Protein AF-A0A9E5TTN7-F1 (afdb_monomer_lite)

Secondary structure (DSSP, 8-state):
-HHHHHHHHHHT-------S-S------TTEE-SS--SSSHHHHHTHHHH-EE--

Foldseek 3Di:
DVVVVVCCCVVVNPDDDPPDDPDDDDDDPQKDADDADPPDPCRNPCVVPGMDGDD

Radius of gyration: 18.0 Å; chains: 1; bounding box: 30×20×49 Å

Sequence (55 aa):
MYVECQRIVRDEGGVVIPMFANWIEAASEKLRFENPAGNLGMDGSRAAERWWFES

pLDDT: mean 85.46, std 8.56, range [65.19, 94.75]

Structure (mmCIF, N/CA/C/O backbone):
data_AF-A0A9E5TTN7-F1
#
_entry.id   AF-A0A9E5TTN7-F1
#
loop_
_atom_site.group_PDB
_atom_site.id
_atom_site.type_symbol
_atom_site.label_atom_id
_atom_site.label_alt_id
_atom_site.label_comp_id
_atom_site.label_asym_id
_atom_site.label_entity_id
_atom_site.label_seq_id
_atom_site.pdbx_PDB_ins_code
_atom_site.Cartn_x
_atom_site.Cartn_y
_atom_site.Cartn_z
_atom_site.occupancy
_atom_site.B_iso_or_equiv
_atom_site.auth_seq_id
_atom_site.auth_comp_id
_atom_site.auth_asym_id
_atom_site.auth_atom_id
_atom_site.pdbx_PDB_model_num
ATOM 1 N N . MET A 1 1 ? 15.795 12.760 -24.657 1.00 73.94 1 MET A N 1
ATOM 2 C CA . MET A 1 1 ? 16.018 11.813 -23.542 1.00 73.94 1 MET A CA 1
ATOM 3 C C . MET A 1 1 ? 14.741 11.045 -23.225 1.00 73.94 1 MET A C 1
ATOM 5 O O . MET A 1 1 ? 14.643 9.918 -23.676 1.00 73.94 1 MET A O 1
ATOM 9 N N . TYR A 1 2 ? 13.734 11.646 -22.577 1.00 84.88 2 TYR A N 1
ATOM 10 C CA . TYR A 1 2 ? 12.521 10.925 -22.145 1.00 84.88 2 TYR A CA 1
ATOM 11 C C . TYR A 1 2 ? 11.760 10.223 -23.291 1.00 84.88 2 TYR A C 1
ATOM 13 O O . TYR A 1 2 ? 11.434 9.048 -23.176 1.00 84.88 2 TYR A 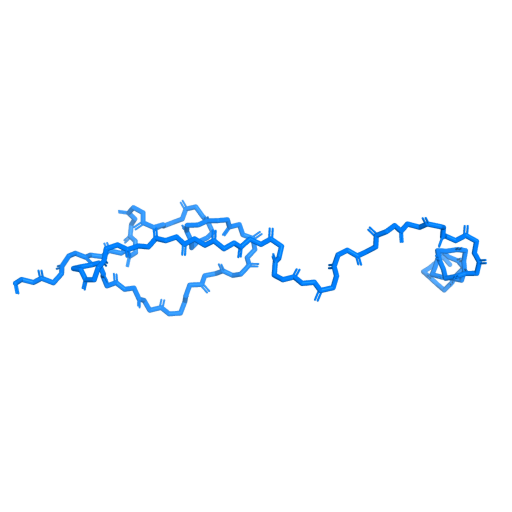O 1
ATOM 21 N N . VAL A 1 3 ? 11.579 10.902 -24.433 1.00 91.06 3 VAL A N 1
ATOM 22 C CA . VAL A 1 3 ? 10.894 10.349 -25.622 1.00 91.06 3 VAL A CA 1
ATOM 23 C C . VAL A 1 3 ? 11.619 9.137 -26.211 1.00 91.06 3 VAL A C 1
ATOM 25 O O . VAL A 1 3 ? 10.993 8.122 -26.493 1.00 91.06 3 VAL A O 1
ATOM 28 N N . GLU A 1 4 ? 12.940 9.221 -26.369 1.00 90.31 4 GLU A N 1
ATOM 29 C CA . GLU A 1 4 ? 13.729 8.126 -26.946 1.00 90.31 4 GLU A CA 1
ATOM 30 C C . GLU A 1 4 ? 13.738 6.899 -26.032 1.00 90.31 4 GLU A C 1
ATOM 32 O O . GLU A 1 4 ? 13.537 5.783 -26.500 1.00 90.31 4 GLU A O 1
ATOM 37 N N . CYS A 1 5 ? 13.864 7.097 -24.715 1.00 90.38 5 CYS A N 1
ATOM 38 C CA . CYS A 1 5 ? 13.777 6.001 -23.751 1.00 90.38 5 CYS A CA 1
ATOM 39 C C . CYS A 1 5 ? 12.395 5.330 -23.770 1.00 90.38 5 CYS A C 1
ATOM 41 O O . CYS A 1 5 ? 12.313 4.105 -23.747 1.00 90.38 5 CYS A O 1
ATOM 43 N N . GLN A 1 6 ? 11.310 6.109 -23.854 1.00 87.06 6 GLN A N 1
ATOM 44 C CA . GLN A 1 6 ? 9.956 5.556 -23.953 1.00 87.06 6 GLN A CA 1
ATOM 45 C C . GLN A 1 6 ? 9.732 4.788 -25.260 1.00 87.06 6 GLN A C 1
ATOM 47 O O . GLN A 1 6 ? 9.048 3.766 -25.248 1.00 87.06 6 GLN A O 1
ATOM 52 N N . ARG A 1 7 ? 10.322 5.245 -26.373 1.00 90.50 7 ARG A N 1
ATOM 53 C CA . ARG A 1 7 ? 10.224 4.564 -27.669 1.00 90.50 7 ARG A CA 1
ATOM 54 C C . ARG A 1 7 ? 10.922 3.205 -27.648 1.00 90.50 7 ARG A C 1
ATOM 56 O O . ARG A 1 7 ? 10.315 2.231 -28.072 1.00 90.50 7 ARG A O 1
ATOM 63 N N . ILE A 1 8 ? 12.119 3.120 -27.063 1.00 90.88 8 ILE A N 1
ATOM 64 C CA . ILE A 1 8 ? 12.842 1.847 -26.887 1.00 90.88 8 ILE A CA 1
ATOM 65 C C . ILE A 1 8 ? 12.036 0.884 -26.004 1.00 90.88 8 ILE A C 1
ATOM 67 O O . ILE A 1 8 ? 11.805 -0.256 -26.388 1.00 90.88 8 ILE A O 1
ATOM 71 N N . VAL A 1 9 ? 11.540 1.338 -24.847 1.00 85.94 9 VAL A N 1
ATOM 72 C CA . VAL A 1 9 ? 10.729 0.491 -23.948 1.00 85.94 9 VAL A CA 1
ATOM 73 C C . VAL A 1 9 ? 9.445 -0.001 -24.627 1.00 85.94 9 VAL A C 1
ATOM 75 O O . VAL A 1 9 ? 9.014 -1.117 -24.359 1.00 85.94 9 VAL A O 1
ATOM 78 N N . ARG A 1 10 ? 8.834 0.802 -25.506 1.00 83.62 10 ARG A N 1
ATOM 79 C CA . ARG A 1 10 ? 7.615 0.423 -26.236 1.00 83.62 10 ARG A CA 1
ATOM 80 C C . ARG A 1 10 ? 7.888 -0.548 -27.386 1.00 83.62 10 ARG A C 1
ATOM 82 O O . ARG A 1 10 ? 7.162 -1.524 -27.525 1.00 83.62 10 ARG A O 1
ATOM 89 N N . ASP A 1 11 ? 8.867 -0.232 -28.230 1.00 91.38 11 ASP A N 1
ATOM 90 C CA . ASP A 1 11 ? 9.086 -0.923 -29.508 1.00 91.38 11 ASP A CA 1
ATOM 91 C C . ASP A 1 11 ? 9.995 -2.150 -29.354 1.00 91.38 11 ASP A C 1
ATOM 93 O O . ASP A 1 11 ? 9.860 -3.118 -30.099 1.00 91.38 11 ASP A O 1
ATOM 97 N N . GLU A 1 12 ? 10.895 -2.126 -28.369 1.00 91.00 12 GLU A N 1
ATOM 98 C CA . GLU A 1 12 ? 11.906 -3.164 -28.135 1.00 91.00 12 GLU A CA 1
ATOM 99 C C . GLU A 1 12 ? 11.773 -3.817 -26.744 1.00 91.00 12 GLU A C 1
ATOM 101 O O . GLU A 1 12 ? 12.440 -4.809 -26.445 1.00 91.00 12 GLU A O 1
ATOM 106 N N . GLY A 1 13 ? 10.911 -3.288 -25.870 1.00 77.06 13 GLY A N 1
ATOM 107 C CA . GLY A 1 13 ? 10.715 -3.814 -24.521 1.00 77.06 13 GLY A CA 1
ATOM 108 C C . GLY A 1 13 ? 9.805 -5.040 -24.489 1.00 77.06 13 GLY A C 1
ATOM 109 O O . GLY A 1 13 ? 8.587 -4.934 -24.570 1.00 77.06 13 GLY A O 1
ATOM 110 N N . GLY A 1 14 ? 10.391 -6.218 -24.270 1.00 76.38 14 GLY A N 1
ATOM 111 C CA . GLY A 1 14 ? 9.674 -7.479 -24.031 1.00 76.38 14 GLY A CA 1
ATOM 112 C C . GLY A 1 14 ? 9.266 -7.711 -22.571 1.00 76.38 14 GLY A C 1
ATOM 113 O O . GLY A 1 14 ? 9.220 -8.857 -22.124 1.00 76.38 14 GLY A O 1
ATOM 114 N N . VAL A 1 15 ? 9.057 -6.648 -21.786 1.00 74.62 15 VAL A N 1
ATOM 115 C CA . VAL A 1 15 ? 8.802 -6.784 -20.346 1.00 74.62 15 VAL A CA 1
ATOM 116 C C . VAL A 1 15 ? 7.365 -7.252 -20.106 1.00 74.62 15 VAL A C 1
ATOM 118 O O . VAL A 1 15 ? 6.408 -6.671 -20.616 1.00 74.62 15 VAL A O 1
ATOM 121 N N . VAL A 1 16 ? 7.198 -8.306 -19.307 1.00 73.81 16 VAL A N 1
ATOM 122 C CA . VAL A 1 16 ? 5.877 -8.731 -18.836 1.00 73.81 16 VAL A CA 1
ATOM 123 C C . VAL A 1 16 ? 5.421 -7.719 -17.793 1.00 73.81 16 VAL A C 1
ATOM 125 O O . VAL A 1 16 ? 5.929 -7.709 -16.674 1.00 73.81 16 VAL A O 1
ATOM 128 N N . ILE A 1 17 ? 4.485 -6.847 -18.167 1.00 72.31 17 ILE A N 1
ATOM 129 C CA . ILE A 1 17 ? 3.855 -5.909 -17.238 1.00 72.31 17 ILE A CA 1
ATOM 130 C C . ILE A 1 17 ? 2.623 -6.605 -16.656 1.00 72.31 17 ILE A C 1
ATOM 132 O O . ILE A 1 17 ? 1.638 -6.785 -17.379 1.00 72.31 17 ILE A O 1
ATOM 136 N N . PRO A 1 18 ? 2.635 -7.023 -15.378 1.00 66.88 18 PRO A N 1
ATOM 137 C CA . PRO A 1 18 ? 1.418 -7.486 -14.736 1.00 66.88 18 PRO A CA 1
ATOM 138 C C . PRO A 1 18 ? 0.416 -6.325 -14.695 1.00 66.88 18 PRO A C 1
ATOM 140 O O . PRO A 1 18 ? 0.608 -5.336 -13.997 1.00 66.88 18 PRO A O 1
ATOM 143 N N . MET A 1 19 ? -0.654 -6.449 -15.482 1.00 67.25 19 MET A N 1
ATOM 144 C CA . MET A 1 19 ? -1.762 -5.483 -15.548 1.00 67.25 19 MET A CA 1
ATOM 145 C C . MET A 1 19 ? -2.779 -5.669 -14.406 1.00 67.25 19 MET A C 1
ATOM 147 O O . MET A 1 19 ? -3.787 -4.969 -14.349 1.00 67.25 19 MET A O 1
ATOM 151 N N . PHE A 1 20 ? -2.537 -6.632 -13.516 1.00 65.81 20 PHE A N 1
ATOM 152 C CA . PHE A 1 20 ? -3.393 -6.966 -12.380 1.00 65.81 20 PHE A CA 1
ATOM 153 C C . PHE A 1 20 ? -2.780 -6.450 -11.077 1.00 65.81 20 PHE A C 1
ATOM 155 O O . PHE A 1 20 ? -1.593 -6.136 -11.036 1.00 65.81 20 PHE A O 1
ATOM 162 N N . ALA A 1 21 ? -3.600 -6.347 -10.026 1.00 65.19 21 ALA A N 1
ATOM 163 C CA . ALA A 1 21 ? -3.213 -5.770 -8.740 1.00 65.19 21 ALA A CA 1
ATOM 164 C C . ALA A 1 21 ? -1.861 -6.320 -8.250 1.00 65.19 21 ALA A C 1
ATOM 166 O O . ALA A 1 21 ? -1.733 -7.498 -7.926 1.00 65.19 21 ALA A O 1
ATOM 167 N N . ASN A 1 22 ? -0.859 -5.440 -8.221 1.00 68.38 22 ASN A N 1
ATOM 168 C CA . ASN A 1 22 ? 0.532 -5.797 -7.938 1.00 68.38 22 ASN A CA 1
ATOM 169 C C . ASN A 1 22 ? 0.763 -6.083 -6.440 1.00 68.38 22 ASN A C 1
ATOM 171 O O . ASN A 1 22 ? 1.691 -6.801 -6.083 1.00 68.38 22 ASN A O 1
ATOM 175 N N . TRP A 1 23 ? -0.110 -5.552 -5.574 1.00 73.31 23 TRP A N 1
ATOM 176 C CA . TRP A 1 23 ? -0.147 -5.829 -4.141 1.00 73.31 23 TRP A CA 1
ATOM 177 C C . TRP A 1 23 ? -1.584 -5.891 -3.639 1.00 73.31 23 TRP A C 1
ATOM 179 O O . TRP A 1 23 ? -2.365 -4.960 -3.826 1.00 73.31 23 TRP A O 1
ATOM 189 N N . ILE A 1 24 ? -1.912 -7.011 -3.002 1.00 81.94 24 ILE A N 1
ATOM 190 C CA . ILE A 1 24 ? -3.181 -7.246 -2.322 1.00 81.94 24 ILE A CA 1
ATOM 191 C C . ILE A 1 24 ? -2.838 -7.516 -0.865 1.00 81.94 24 ILE A C 1
ATOM 193 O O . ILE A 1 24 ? -2.028 -8.395 -0.568 1.00 81.94 24 ILE A O 1
ATOM 197 N N . GLU A 1 25 ? -3.458 -6.763 0.033 1.00 85.44 25 GLU A N 1
ATOM 198 C CA . GLU A 1 25 ? -3.272 -6.897 1.472 1.00 85.44 25 GLU A CA 1
ATOM 199 C C . GLU A 1 25 ? -4.588 -7.335 2.109 1.00 85.44 25 GLU A C 1
ATOM 201 O O . GLU A 1 25 ? -5.668 -6.905 1.702 1.00 85.44 25 GLU A O 1
ATOM 206 N N . ALA A 1 26 ? -4.494 -8.214 3.103 1.00 88.62 26 ALA A N 1
ATOM 207 C CA . ALA A 1 26 ? -5.631 -8.645 3.898 1.00 88.62 26 ALA A CA 1
ATOM 208 C C . ALA A 1 26 ? -5.548 -7.994 5.280 1.00 88.62 26 ALA A C 1
ATOM 210 O O . ALA A 1 26 ? -4.502 -8.027 5.929 1.00 88.62 26 ALA A O 1
ATOM 211 N N . ALA A 1 27 ? -6.664 -7.438 5.740 1.00 89.19 27 ALA A N 1
ATOM 212 C CA . ALA A 1 27 ? -6.804 -6.861 7.068 1.00 89.19 27 ALA A CA 1
ATOM 213 C C . ALA A 1 27 ? -8.010 -7.483 7.781 1.00 89.19 27 ALA A C 1
ATOM 215 O O . ALA A 1 27 ? -8.971 -7.914 7.146 1.00 89.19 27 ALA A O 1
ATOM 216 N N . SER A 1 28 ? -7.956 -7.534 9.113 1.00 92.12 28 SER A N 1
ATOM 217 C CA . SER A 1 28 ? -9.104 -7.927 9.936 1.00 92.12 28 SER A CA 1
ATOM 218 C C . SER A 1 28 ? -10.244 -6.921 9.777 1.00 92.12 28 SER A C 1
ATOM 220 O O . SER A 1 28 ? -9.994 -5.719 9.735 1.00 92.12 28 SER A O 1
ATOM 222 N N . GLU A 1 29 ? -11.495 -7.383 9.813 1.00 91.56 29 GLU A N 1
ATOM 223 C CA . GLU A 1 29 ? -12.680 -6.509 9.826 1.00 91.56 29 GLU A CA 1
ATOM 224 C C . GLU A 1 29 ? -12.741 -5.587 11.051 1.00 91.56 29 GLU A C 1
ATOM 226 O O . GLU A 1 29 ? -13.510 -4.631 11.056 1.00 91.56 29 GLU A O 1
ATOM 231 N N . LYS A 1 30 ? -11.933 -5.849 12.086 1.00 94.38 30 LYS A N 1
ATOM 232 C CA . LYS A 1 30 ? -11.806 -4.993 13.276 1.00 94.38 30 LYS A CA 1
ATOM 233 C C . LYS A 1 30 ? -10.842 -3.823 13.077 1.00 94.38 30 LYS A C 1
ATOM 235 O O . LYS A 1 30 ? -10.765 -2.953 13.936 1.00 94.38 30 LYS A O 1
ATOM 240 N N . LEU A 1 31 ? -10.061 -3.833 11.997 1.00 93.38 31 LEU A N 1
ATOM 241 C CA . LEU A 1 31 ? -9.072 -2.808 11.693 1.00 93.38 31 LEU A CA 1
ATOM 242 C C . LEU A 1 31 ? -9.732 -1.702 10.868 1.00 93.38 31 LEU A C 1
ATOM 244 O O . LEU A 1 31 ? -10.478 -1.968 9.921 1.00 93.38 31 LEU A O 1
ATOM 248 N N . ARG A 1 32 ? -9.483 -0.454 11.245 1.00 94.25 32 ARG A N 1
ATOM 249 C CA . ARG A 1 32 ? -10.006 0.740 10.582 1.00 94.25 32 ARG A CA 1
ATOM 250 C C . ARG A 1 32 ? -8.836 1.577 10.079 1.00 94.25 32 ARG A C 1
ATOM 252 O O . ARG A 1 32 ? -7.808 1.700 10.747 1.00 94.25 32 ARG A O 1
ATOM 259 N N . PHE A 1 33 ? -9.000 2.111 8.876 1.00 93.00 33 PHE A N 1
ATOM 260 C CA . PHE A 1 33 ? -8.040 2.968 8.194 1.00 93.00 33 PHE A CA 1
ATOM 261 C C . PHE A 1 33 ? -8.781 3.863 7.199 1.00 93.00 33 PHE A C 1
ATOM 263 O O . PHE A 1 33 ? -9.816 3.480 6.656 1.00 93.00 33 PHE A O 1
ATOM 270 N N . GLU A 1 34 ? -8.231 5.042 6.930 1.00 91.00 34 GLU A N 1
ATOM 271 C CA . GLU A 1 34 ? -8.778 5.993 5.962 1.00 91.00 34 GLU A CA 1
ATOM 272 C C . GLU A 1 34 ? -7.698 6.406 4.961 1.00 91.00 34 GLU A C 1
ATOM 274 O O . GLU A 1 34 ? -6.571 6.732 5.344 1.00 91.00 34 GLU A O 1
ATOM 279 N N . ASN A 1 35 ? -8.060 6.420 3.673 1.00 90.69 35 ASN A N 1
ATOM 280 C CA . ASN A 1 35 ? -7.214 6.872 2.562 1.00 90.69 35 ASN A CA 1
ATOM 281 C C . ASN A 1 35 ? -5.773 6.311 2.616 1.00 90.69 35 ASN A C 1
ATOM 283 O O . ASN A 1 35 ? -4.817 7.077 2.809 1.00 90.69 35 ASN A O 1
ATOM 287 N N . PRO A 1 36 ? -5.594 4.981 2.477 1.00 89.50 36 PRO A N 1
ATOM 288 C CA . PRO A 1 36 ? -4.273 4.372 2.528 1.00 89.50 36 PRO A CA 1
ATOM 289 C C . PRO A 1 36 ? -3.405 4.819 1.342 1.00 89.50 36 PRO A C 1
ATOM 291 O O . PRO A 1 36 ? -3.890 5.038 0.231 1.00 89.50 36 PRO A O 1
ATOM 294 N N . ALA A 1 37 ? -2.103 4.954 1.572 1.00 88.75 37 ALA A N 1
ATOM 295 C CA . ALA A 1 37 ? -1.128 5.310 0.557 1.00 88.75 37 ALA A CA 1
ATOM 296 C C . ALA A 1 37 ? -0.908 4.149 -0.427 1.00 88.75 37 ALA A C 1
ATOM 298 O O . ALA A 1 37 ? -0.766 2.999 -0.025 1.00 88.75 37 ALA A O 1
ATOM 299 N N . GLY A 1 38 ? -0.845 4.465 -1.724 1.00 84.00 38 GLY A N 1
ATOM 300 C CA . GLY A 1 38 ? -0.689 3.483 -2.807 1.00 84.00 38 GLY A CA 1
ATOM 301 C C . GLY A 1 38 ? 0.753 3.239 -3.265 1.00 84.00 38 GLY A C 1
ATOM 302 O O . GLY A 1 38 ? 0.956 2.745 -4.370 1.00 84.00 38 GLY A O 1
ATOM 303 N N . ASN A 1 39 ? 1.755 3.659 -2.489 1.00 82.75 39 ASN A N 1
ATOM 304 C CA . ASN A 1 39 ? 3.168 3.611 -2.883 1.00 82.75 39 ASN A CA 1
ATOM 305 C C . ASN A 1 39 ? 3.930 2.404 -2.310 1.00 82.75 39 ASN A C 1
ATOM 307 O O . ASN A 1 39 ? 4.723 1.794 -3.021 1.00 82.75 39 ASN A O 1
ATOM 311 N N . LEU A 1 40 ? 3.714 2.080 -1.035 1.00 81.81 40 LEU A N 1
ATOM 312 C CA . LEU A 1 40 ? 4.286 0.927 -0.335 1.00 81.81 40 LEU A CA 1
ATOM 313 C C . LEU A 1 40 ? 3.163 0.230 0.436 1.00 81.81 40 LEU A C 1
ATOM 315 O O . LEU A 1 40 ? 2.157 0.863 0.763 1.00 81.81 40 LEU A O 1
ATOM 319 N N . GLY A 1 41 ? 3.359 -1.052 0.742 1.00 87.81 41 GLY A N 1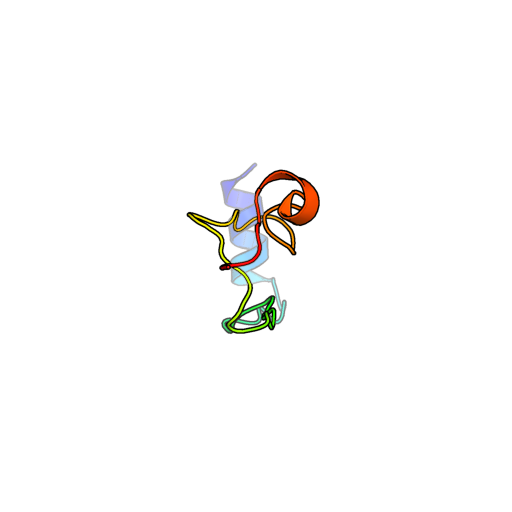
ATOM 320 C CA . GLY A 1 41 ? 2.406 -1.826 1.534 1.00 87.81 41 GLY A CA 1
ATOM 321 C C . GLY A 1 41 ? 2.112 -1.209 2.905 1.00 87.81 41 GLY A C 1
ATOM 322 O O . GLY A 1 41 ? 2.882 -0.386 3.414 1.00 87.81 41 GLY A O 1
ATOM 323 N N . MET A 1 42 ? 0.993 -1.610 3.505 1.00 88.38 42 MET A N 1
ATOM 324 C CA . MET A 1 42 ? 0.561 -1.207 4.844 1.00 88.38 42 MET A CA 1
ATOM 325 C C . MET A 1 42 ? 0.513 0.320 5.001 1.00 88.38 42 MET A C 1
ATOM 327 O O . MET A 1 42 ? 1.120 0.893 5.912 1.00 88.3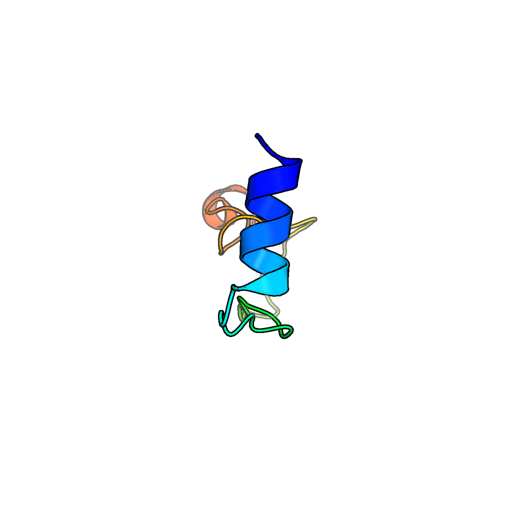8 42 MET A O 1
ATOM 331 N N . ASP A 1 43 ? -0.192 0.983 4.078 1.00 91.25 43 ASP A N 1
ATOM 332 C CA . ASP A 1 43 ? -0.372 2.439 4.058 1.00 91.25 43 ASP A CA 1
ATOM 333 C C . ASP A 1 43 ? 0.960 3.211 4.001 1.00 91.25 43 ASP A C 1
ATOM 335 O O . ASP A 1 43 ? 1.244 4.109 4.800 1.00 91.25 43 ASP A O 1
ATOM 339 N N . GLY A 1 44 ? 1.827 2.843 3.055 1.00 90.69 44 GLY A N 1
ATOM 340 C CA . GLY A 1 44 ? 3.113 3.517 2.907 1.00 90.69 44 GLY A CA 1
ATOM 341 C C . GLY A 1 44 ? 4.084 3.213 4.054 1.00 90.69 44 GLY A C 1
ATOM 342 O O . GLY A 1 44 ? 4.866 4.092 4.417 1.00 90.69 44 GLY A O 1
ATOM 343 N N . SER A 1 45 ? 3.987 2.026 4.666 1.00 91.62 45 SER A N 1
ATOM 344 C CA . SER A 1 45 ? 4.661 1.638 5.918 1.00 91.62 45 SER A CA 1
ATOM 345 C C . SER A 1 45 ? 4.251 2.448 7.159 1.00 91.62 45 SER A C 1
ATOM 347 O O . SER A 1 45 ? 5.000 2.497 8.136 1.00 91.62 45 SER A O 1
ATOM 349 N N . ARG A 1 46 ? 3.071 3.083 7.144 1.00 90.81 46 ARG A N 1
ATOM 350 C CA . ARG A 1 46 ? 2.559 3.932 8.240 1.00 90.81 46 ARG A CA 1
ATOM 351 C C . ARG A 1 46 ? 1.319 3.373 8.938 1.00 90.81 46 ARG A C 1
ATOM 353 O O . ARG A 1 46 ? 0.741 4.039 9.792 1.00 90.81 46 ARG A O 1
ATOM 360 N N . ALA A 1 47 ? 0.937 2.130 8.654 1.00 92.50 47 ALA A N 1
ATOM 361 C CA . ALA A 1 47 ? -0.183 1.473 9.328 1.00 92.50 47 ALA A CA 1
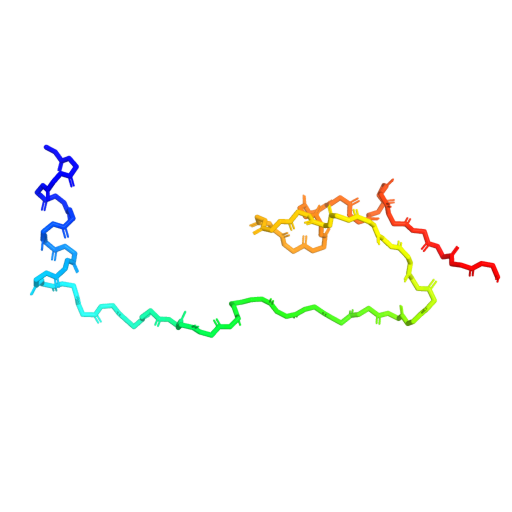ATOM 362 C C . ALA A 1 47 ? -0.110 1.539 10.866 1.00 92.50 47 ALA A C 1
ATOM 364 O O . ALA A 1 47 ? -1.120 1.778 11.516 1.00 92.50 47 ALA A O 1
ATOM 365 N N . ALA A 1 48 ? 1.082 1.391 11.456 1.00 91.75 48 ALA A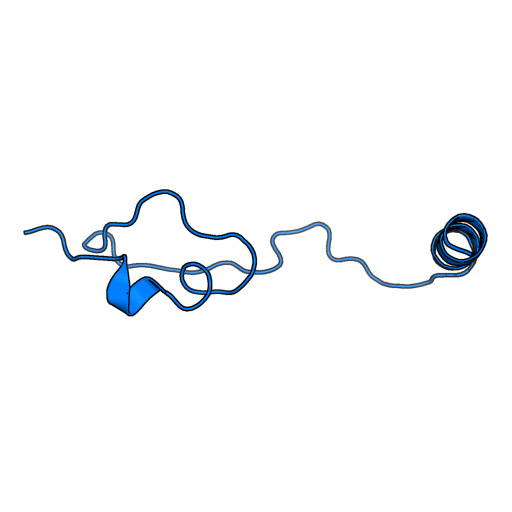 N 1
ATOM 366 C CA . ALA A 1 48 ? 1.255 1.399 12.913 1.00 91.75 48 ALA A CA 1
ATOM 367 C C . ALA A 1 48 ? 0.903 2.741 13.587 1.00 91.7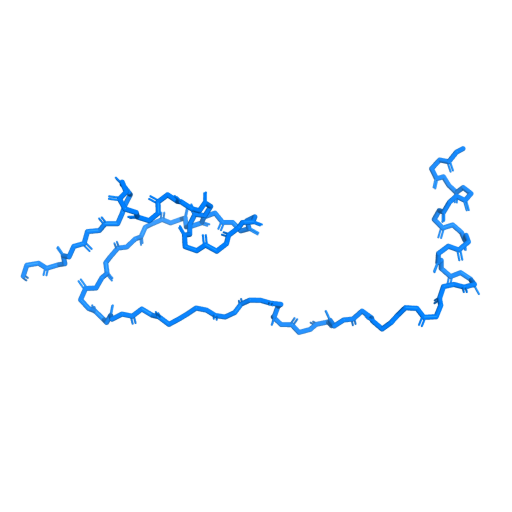5 48 ALA A C 1
ATOM 369 O O . ALA A 1 48 ? 0.589 2.757 14.773 1.00 91.75 48 ALA A O 1
ATOM 370 N N . GLU A 1 49 ? 0.970 3.854 12.854 1.00 92.75 49 GLU A N 1
ATOM 371 C CA . GLU A 1 49 ? 0.670 5.200 13.367 1.00 92.75 49 GLU A CA 1
ATOM 372 C C . GLU A 1 49 ? -0.689 5.736 12.895 1.00 92.75 49 GLU A C 1
ATOM 374 O O . GLU A 1 49 ? -1.231 6.651 13.513 1.00 92.75 49 GLU A O 1
ATOM 379 N N . ARG A 1 50 ? -1.245 5.186 11.807 1.00 93.12 50 ARG A N 1
ATOM 380 C CA . ARG A 1 50 ? -2.474 5.687 11.171 1.00 93.12 50 ARG A CA 1
ATOM 381 C C . ARG A 1 50 ? -3.681 4.782 11.328 1.00 93.12 50 ARG A C 1
ATOM 383 O O . ARG A 1 50 ? -4.786 5.252 11.088 1.00 93.12 50 ARG A O 1
ATOM 390 N N . TRP A 1 51 ? -3.501 3.505 11.640 1.00 94.19 51 TRP A N 1
ATOM 391 C CA . TRP A 1 51 ? -4.608 2.557 11.742 1.00 94.19 51 TRP A CA 1
ATOM 392 C C . TRP A 1 51 ? -4.989 2.341 13.202 1.00 94.19 51 TRP A C 1
ATOM 394 O O . TRP A 1 51 ? -4.174 2.505 14.110 1.00 94.19 51 TRP A O 1
ATOM 404 N N . TRP A 1 52 ? -6.237 1.954 13.431 1.00 94.75 52 TRP A N 1
ATOM 405 C CA . TRP A 1 52 ? -6.754 1.691 14.771 1.00 94.75 52 TRP A CA 1
ATOM 406 C C . TRP A 1 52 ? -7.733 0.522 14.752 1.00 94.75 52 TRP A C 1
ATOM 408 O O . TRP A 1 52 ? -8.242 0.128 13.703 1.00 94.75 52 TRP A O 1
ATOM 418 N N . PHE A 1 53 ? -7.986 -0.055 15.924 1.00 94.31 53 PHE A N 1
ATOM 419 C CA . PHE A 1 53 ? -9.031 -1.059 16.081 1.00 94.31 53 PHE A CA 1
ATOM 420 C C . PHE A 1 53 ? -10.351 -0.379 16.431 1.00 94.31 53 PHE A C 1
ATOM 422 O O . PHE A 1 53 ? -10.379 0.553 17.234 1.00 94.31 53 PHE A O 1
ATOM 429 N N . GLU A 1 54 ? -11.434 -0.842 15.816 1.00 86.94 54 GLU A N 1
ATOM 430 C CA . GLU A 1 54 ? -12.783 -0.494 16.252 1.00 86.94 54 GLU A CA 1
ATOM 431 C C . GLU A 1 54 ? -13.083 -1.177 17.593 1.00 86.94 54 GLU A C 1
ATOM 433 O O . GLU A 1 54 ? -12.702 -2.335 17.801 1.00 86.94 54 GLU A O 1
ATOM 438 N N . SER A 1 55 ? -13.710 -0.424 18.498 1.00 74.94 55 SER A N 1
ATOM 439 C CA . SER A 1 55 ? -14.103 -0.853 19.845 1.00 74.94 55 SER A CA 1
ATOM 440 C C . SER A 1 55 ? -15.228 -1.880 19.834 1.00 74.94 55 SER A C 1
ATOM 442 O O . SER A 1 55 ? -16.196 -1.671 19.070 1.00 74.94 55 SER A O 1
#